Protein AF-A0A349Z6N6-F1 (afdb_monomer_lite)

Secondary structure (DSSP, 8-state):
---TT-SSS---SSSP----EEEETTEEEE--TT--TT-S-PEESS-TTTEEEEEEEEEEEEEEETTEEEEEEEEEEEEEETTEEEEEEEEEEEEEEPPPP-

Fo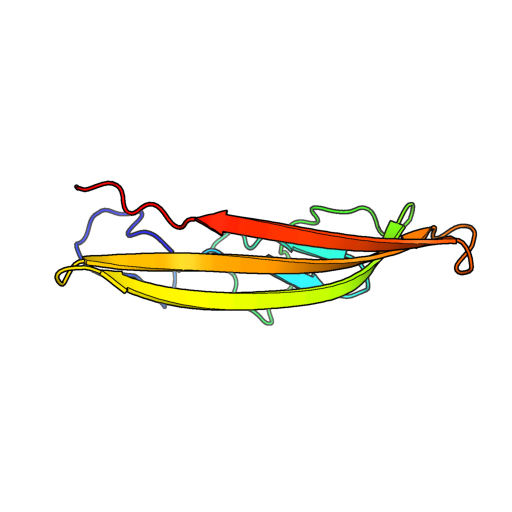ldseek 3Di:
DDPPVPPPDQDCDVVHPDWDWDQDPQFIFTDDRSDDPPDPDTHTPDDVQFKGKPDWDKDWDWDADPNDIKIKIKIWTKIAGNVDRVRIDIDIDIGTDDDDDD

pLDDT: mean 90.04, std 10.38, range [46.16, 98.38]

Structure (mmCIF, N/CA/C/O backbone):
data_AF-A0A349Z6N6-F1
#
_entry.id   AF-A0A349Z6N6-F1
#
loop_
_atom_site.group_PDB
_atom_site.id
_atom_site.type_symbol
_atom_site.label_atom_id
_atom_site.label_alt_id
_atom_site.label_comp_id
_atom_site.label_asym_id
_atom_site.label_entity_id
_atom_site.label_seq_id
_atom_site.pdbx_PDB_ins_code
_atom_site.Cartn_x
_atom_site.Cartn_y
_atom_site.Cartn_z
_atom_site.occupancy
_atom_site.B_iso_or_equiv
_atom_site.auth_seq_id
_atom_site.auth_comp_id
_atom_site.auth_asym_id
_atom_site.auth_atom_id
_atom_site.pdbx_PDB_model_num
ATOM 1 N N . SER A 1 1 ? -2.173 3.655 13.404 1.00 74.94 1 SER A N 1
ATOM 2 C CA . SER A 1 1 ? -1.387 4.420 14.383 1.00 74.94 1 SER A CA 1
ATOM 3 C C . SER A 1 1 ? -1.546 3.753 15.740 1.00 74.94 1 SER A C 1
ATOM 5 O O . SER A 1 1 ? -2.428 2.907 15.864 1.00 74.94 1 SER A O 1
ATOM 7 N N . TYR A 1 2 ? -0.691 4.061 16.707 1.00 76.31 2 TYR A N 1
ATOM 8 C CA . TYR A 1 2 ? -0.848 3.681 18.115 1.00 76.31 2 TYR A CA 1
ATOM 9 C C . TYR A 1 2 ? -0.142 4.751 18.954 1.00 76.31 2 TYR A C 1
ATOM 11 O O . TYR A 1 2 ? 0.863 5.270 18.478 1.00 76.31 2 TYR A O 1
ATOM 19 N N . ASP A 1 3 ? -0.678 5.073 20.131 1.00 80.62 3 ASP A N 1
ATOM 20 C CA . ASP A 1 3 ? -0.091 6.016 21.094 1.00 80.62 3 ASP A CA 1
ATOM 21 C C . ASP A 1 3 ? 1.215 5.426 21.641 1.00 80.62 3 ASP A C 1
ATOM 23 O O . ASP A 1 3 ? 1.235 4.625 22.567 1.00 80.62 3 ASP A O 1
ATOM 27 N N . SER A 1 4 ? 2.313 5.716 20.954 1.00 80.38 4 SER A N 1
ATOM 28 C CA . SER A 1 4 ? 3.601 5.050 21.134 1.00 80.38 4 SER A CA 1
ATOM 29 C C . SER A 1 4 ? 4.360 5.533 22.363 1.00 80.38 4 SER A C 1
ATOM 31 O O . SER A 1 4 ? 5.304 4.867 22.793 1.00 80.38 4 SER A O 1
ATOM 33 N N . ASN A 1 5 ? 3.976 6.692 22.896 1.00 84.94 5 ASN A N 1
ATOM 34 C CA . ASN A 1 5 ? 4.546 7.273 24.102 1.00 84.94 5 ASN A CA 1
ATOM 35 C C . ASN A 1 5 ? 3.605 7.169 25.320 1.00 84.94 5 ASN A C 1
ATOM 37 O O . ASN A 1 5 ? 3.966 7.663 26.391 1.00 84.94 5 ASN A O 1
ATOM 41 N N . ASP A 1 6 ? 2.455 6.504 25.156 1.00 85.25 6 ASP A N 1
ATOM 42 C CA . ASP A 1 6 ? 1.431 6.239 26.168 1.00 85.25 6 ASP A CA 1
ATOM 43 C C . ASP A 1 6 ? 0.934 7.519 26.880 1.00 85.25 6 ASP A C 1
ATOM 45 O O . ASP A 1 6 ? 0.658 7.515 28.086 1.00 85.25 6 ASP A O 1
ATOM 49 N N . ASN A 1 7 ? 0.843 8.646 26.161 1.00 88.44 7 ASN A N 1
ATOM 50 C CA . ASN A 1 7 ? 0.436 9.935 26.738 1.00 88.44 7 ASN A CA 1
ATOM 51 C C . ASN A 1 7 ? -1.090 10.179 26.709 1.00 88.44 7 ASN A C 1
ATOM 53 O O . ASN A 1 7 ? -1.572 11.205 27.201 1.00 88.44 7 ASN A O 1
ATOM 57 N N . GLY A 1 8 ? -1.855 9.240 26.151 1.00 85.75 8 GLY A N 1
ATOM 58 C CA . GLY A 1 8 ? -3.305 9.292 25.984 1.00 85.75 8 GLY A CA 1
ATOM 59 C C . GLY A 1 8 ? -3.773 10.090 24.764 1.00 85.75 8 GLY A C 1
ATOM 60 O O . GLY A 1 8 ? -4.978 10.296 24.597 1.00 85.75 8 GLY A O 1
ATOM 61 N N . THR A 1 9 ? -2.857 10.563 23.920 1.00 86.19 9 THR A N 1
ATOM 62 C CA . THR A 1 9 ? -3.123 11.391 22.741 1.00 86.19 9 THR A CA 1
ATOM 63 C C . THR A 1 9 ? -2.366 10.836 21.549 1.00 86.19 9 THR A C 1
ATOM 65 O O . THR A 1 9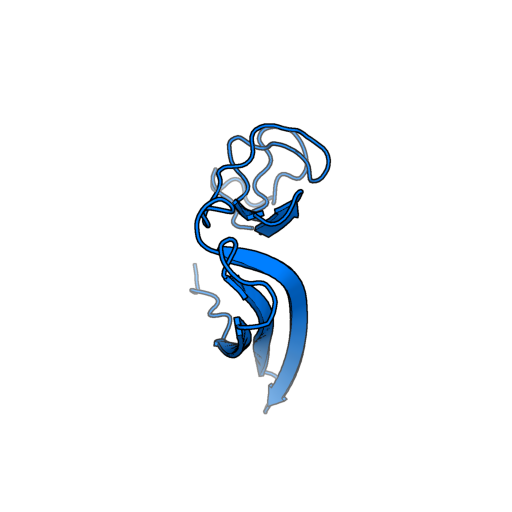 ? -1.166 10.628 21.605 1.00 86.19 9 THR A O 1
ATOM 68 N N . LEU A 1 10 ? -3.061 10.656 20.425 1.00 82.19 10 LEU A N 1
ATOM 69 C CA . LEU A 1 10 ? -2.381 10.283 19.194 1.00 82.19 10 LEU A CA 1
ATOM 70 C C . LEU A 1 10 ? -1.662 11.497 18.591 1.00 82.19 10 LEU A C 1
ATOM 72 O O . LEU A 1 10 ? -2.312 12.405 18.057 1.00 82.19 10 LEU A O 1
ATOM 76 N N . ASP A 1 11 ? -0.334 11.481 18.610 1.00 86.12 11 ASP A N 1
ATOM 77 C CA . ASP A 1 11 ? 0.482 12.580 18.111 1.00 86.12 11 ASP A CA 1
ATOM 78 C C . ASP A 1 11 ? 0.520 12.591 16.570 1.00 86.12 11 ASP A C 1
ATOM 80 O O . ASP A 1 11 ? 1.080 11.724 15.889 1.00 86.12 11 ASP A O 1
ATOM 84 N N . LEU A 1 12 ? -0.111 13.615 15.985 1.00 82.00 12 LEU A N 1
ATOM 85 C CA . LEU A 1 12 ? -0.141 13.851 14.532 1.00 82.00 12 LEU A CA 1
ATOM 86 C C . LEU A 1 12 ? 0.994 14.767 14.050 1.00 82.00 12 LEU A C 1
ATOM 88 O O . LEU A 1 12 ? 1.222 14.884 12.843 1.00 82.00 12 LEU A O 1
ATOM 92 N N . ALA A 1 13 ? 1.695 15.413 14.980 1.00 77.75 13 ALA A N 1
ATOM 93 C CA . ALA A 1 13 ? 2.889 16.220 14.746 1.00 77.75 13 ALA A CA 1
ATOM 94 C C . ALA A 1 13 ? 4.136 15.453 15.211 1.00 77.75 13 ALA A C 1
ATOM 96 O O . ALA A 1 13 ? 4.008 14.371 15.756 1.00 77.75 13 ALA A O 1
ATOM 97 N N . SER A 1 14 ? 5.342 15.973 14.967 1.00 75.81 14 SER A N 1
ATOM 98 C CA . SER A 1 14 ? 6.578 15.291 15.379 1.00 75.81 14 SER A CA 1
ATOM 99 C C . SER A 1 14 ? 6.699 15.198 16.915 1.00 75.81 14 SER A C 1
ATOM 101 O O . SER A 1 14 ? 6.660 16.253 17.550 1.00 75.81 14 SER A O 1
ATOM 103 N N . PRO A 1 15 ? 6.957 14.008 17.502 1.00 74.69 15 PRO A N 1
ATOM 104 C CA . PRO A 1 15 ? 7.085 12.705 16.842 1.00 74.69 15 PRO A CA 1
ATOM 105 C C . PRO A 1 15 ? 5.711 12.143 16.444 1.00 74.69 15 PRO A C 1
ATOM 107 O O . PRO A 1 15 ? 4.825 11.987 17.268 1.00 74.69 15 PRO A O 1
ATOM 110 N N . ASN A 1 16 ? 5.541 11.861 15.154 1.00 82.81 16 ASN A N 1
ATOM 111 C CA . ASN A 1 16 ? 4.268 11.475 14.560 1.00 82.81 16 ASN A CA 1
ATOM 112 C C . ASN A 1 16 ? 4.080 9.961 14.652 1.00 82.81 16 ASN A C 1
ATOM 114 O O . ASN A 1 16 ? 4.899 9.191 14.146 1.00 82.81 16 ASN A O 1
ATOM 118 N N . GLU A 1 17 ? 2.956 9.555 15.224 1.00 84.69 17 GLU A N 1
ATOM 119 C CA . GLU A 1 17 ? 2.661 8.174 15.621 1.00 84.69 17 GLU A CA 1
ATOM 120 C C . GLU A 1 17 ? 1.823 7.402 14.595 1.00 84.69 17 GLU A C 1
ATOM 122 O O . GLU A 1 17 ? 1.300 6.300 14.821 1.00 84.69 17 GLU A O 1
ATOM 127 N N . ASN A 1 18 ? 1.657 7.985 13.413 1.00 83.31 18 ASN A N 1
ATOM 128 C CA . ASN A 1 18 ? 0.971 7.321 12.329 1.00 83.31 18 ASN A CA 1
ATOM 129 C C . ASN A 1 18 ? 1.871 6.279 11.666 1.00 83.31 18 ASN A C 1
ATOM 131 O O . ASN A 1 18 ? 2.975 6.566 11.213 1.00 83.31 18 ASN A O 1
ATOM 135 N N . PHE A 1 19 ? 1.326 5.075 11.514 1.00 85.62 19 PHE A N 1
ATOM 136 C CA . PHE A 1 19 ? 1.838 4.069 10.588 1.00 85.62 19 PHE A CA 1
ATOM 137 C C . PHE A 1 19 ? 1.212 4.283 9.214 1.00 85.62 19 PHE A C 1
ATOM 139 O O . PHE A 1 19 ? 0.110 4.824 9.102 1.00 85.62 19 PHE A O 1
ATOM 146 N N . GLY A 1 20 ? 1.888 3.829 8.167 1.00 89.50 20 GLY A N 1
ATOM 147 C CA . GLY A 1 20 ? 1.366 3.950 6.818 1.00 89.50 20 GLY A CA 1
ATOM 148 C C . GLY A 1 20 ? 2.093 3.057 5.835 1.00 89.50 20 GLY A C 1
ATOM 149 O O . GLY A 1 20 ? 3.249 2.695 6.045 1.00 89.50 20 GLY A O 1
ATOM 150 N N . TYR A 1 21 ? 1.382 2.750 4.759 1.00 94.06 21 TYR A N 1
ATOM 151 C CA . TYR A 1 21 ? 1.920 2.147 3.553 1.00 94.06 21 TYR A CA 1
ATOM 152 C C . TYR A 1 21 ? 1.564 3.053 2.383 1.00 94.06 21 TYR A C 1
ATOM 154 O O . TYR A 1 21 ? 0.472 3.630 2.367 1.00 94.06 21 TYR A O 1
ATOM 162 N N . ARG A 1 22 ? 2.457 3.170 1.407 1.00 95.25 22 ARG A N 1
ATOM 163 C CA . ARG A 1 22 ? 2.166 3.865 0.151 1.00 95.25 22 ARG A CA 1
ATOM 164 C C . ARG A 1 22 ? 2.773 3.116 -1.022 1.00 95.25 22 ARG A C 1
ATOM 166 O O . ARG A 1 22 ? 3.603 2.236 -0.835 1.00 95.25 22 ARG A O 1
ATOM 173 N N . LEU A 1 23 ? 2.326 3.472 -2.217 1.00 96.88 23 LEU A N 1
ATOM 174 C CA . LEU A 1 23 ? 2.968 3.085 -3.463 1.00 96.88 23 LEU A CA 1
ATOM 175 C C . LEU A 1 23 ? 3.684 4.316 -4.011 1.00 96.88 23 LEU A C 1
ATOM 177 O O . LEU A 1 23 ? 3.027 5.326 -4.266 1.00 96.88 23 LEU A O 1
ATOM 181 N N . LEU A 1 24 ? 4.998 4.225 -4.186 1.00 96.44 24 LEU A N 1
ATOM 182 C CA . LEU A 1 24 ? 5.817 5.260 -4.807 1.00 96.44 24 LEU A CA 1
ATOM 183 C C . LEU A 1 24 ? 6.775 4.595 -5.795 1.00 96.44 24 LEU A C 1
ATOM 185 O O . LEU A 1 24 ? 7.376 3.576 -5.479 1.00 96.44 24 LEU A O 1
ATOM 189 N N . ASP A 1 25 ? 6.837 5.111 -7.023 1.00 95.44 25 ASP A N 1
ATOM 190 C CA . ASP A 1 25 ? 7.760 4.660 -8.077 1.00 95.44 25 ASP A CA 1
ATOM 191 C C . ASP A 1 25 ? 7.816 3.138 -8.323 1.00 95.44 25 ASP A C 1
ATOM 193 O O . ASP A 1 25 ? 8.825 2.574 -8.739 1.00 95.44 25 ASP A O 1
ATOM 197 N N . GLY A 1 26 ? 6.679 2.461 -8.139 1.00 97.19 26 GLY A N 1
ATOM 198 C CA . GLY A 1 26 ? 6.560 1.019 -8.359 1.00 97.19 26 GLY A CA 1
ATOM 199 C C . GLY A 1 26 ? 6.944 0.154 -7.158 1.00 97.19 26 GLY A C 1
ATOM 200 O O . GLY A 1 26 ? 6.955 -1.070 -7.283 1.00 97.19 26 GLY A O 1
ATOM 201 N N . THR A 1 27 ? 7.206 0.771 -6.007 1.00 97.44 27 THR A N 1
ATOM 202 C CA . THR A 1 27 ? 7.546 0.109 -4.750 1.00 97.44 27 THR A CA 1
ATOM 203 C C . THR A 1 27 ? 6.475 0.368 -3.694 1.00 97.44 27 THR A C 1
ATOM 205 O O . THR A 1 27 ? 5.993 1.490 -3.527 1.00 97.44 27 THR A O 1
ATOM 208 N N . VAL A 1 28 ? 6.082 -0.677 -2.960 1.00 97.25 28 VAL A N 1
ATOM 209 C CA . VAL A 1 28 ? 5.346 -0.486 -1.708 1.00 97.25 28 VAL A CA 1
ATOM 210 C C . VAL A 1 28 ? 6.341 -0.089 -0.636 1.00 97.25 28 VAL A C 1
ATOM 212 O O . VAL A 1 28 ? 7.282 -0.828 -0.363 1.00 97.25 28 VAL A O 1
ATOM 215 N N . GLU A 1 29 ? 6.091 1.042 0.001 1.00 97.25 29 GLU A N 1
ATOM 216 C CA . GLU A 1 29 ? 6.922 1.569 1.074 1.00 97.25 29 GLU A CA 1
ATOM 217 C C . GLU A 1 29 ? 6.154 1.554 2.397 1.00 97.25 29 GLU A C 1
ATOM 219 O O . GLU A 1 29 ? 4.933 1.754 2.424 1.00 97.25 29 GLU A O 1
ATOM 224 N N . ILE A 1 30 ? 6.872 1.362 3.503 1.00 95.00 30 ILE A N 1
ATOM 225 C CA . ILE A 1 30 ? 6.369 1.509 4.869 1.00 95.00 30 ILE A CA 1
ATOM 226 C C . ILE A 1 30 ? 6.922 2.779 5.515 1.00 95.00 30 ILE A C 1
ATOM 228 O O . ILE A 1 30 ? 8.103 3.115 5.415 1.00 95.00 30 ILE A O 1
ATOM 232 N N . ARG A 1 31 ? 6.047 3.492 6.221 1.00 91.75 31 ARG A N 1
ATOM 233 C CA . ARG A 1 31 ? 6.398 4.725 6.924 1.00 91.75 31 ARG A CA 1
ATOM 234 C C . ARG A 1 31 ? 7.377 4.468 8.071 1.00 91.75 31 ARG A C 1
ATOM 236 O O . ARG A 1 31 ? 7.158 3.577 8.891 1.00 91.75 31 ARG A O 1
ATOM 243 N N . ARG A 1 32 ? 8.400 5.322 8.188 1.00 86.25 32 ARG A N 1
ATOM 244 C CA . ARG A 1 32 ? 9.379 5.343 9.290 1.00 86.25 32 ARG A CA 1
ATOM 245 C C . ARG A 1 32 ? 9.566 6.753 9.851 1.00 86.25 32 ARG A C 1
ATOM 247 O O . ARG A 1 32 ? 9.237 7.736 9.194 1.00 86.25 32 ARG A O 1
ATOM 254 N N . ASN A 1 33 ? 10.114 6.837 11.066 1.00 80.06 33 ASN A N 1
ATOM 255 C CA . ASN A 1 33 ? 10.677 8.060 11.656 1.00 80.06 33 ASN A CA 1
ATOM 256 C C . ASN A 1 33 ? 9.760 9.292 11.613 1.00 80.06 33 ASN A C 1
ATOM 258 O O . ASN A 1 33 ? 10.222 10.391 11.329 1.00 80.06 33 ASN A O 1
ATOM 262 N N . SER A 1 34 ? 8.458 9.125 11.871 1.00 79.62 34 SER A N 1
ATOM 263 C CA . SER A 1 34 ? 7.489 10.234 11.869 1.00 79.62 34 SER A CA 1
ATOM 264 C C . SER A 1 34 ? 7.299 10.965 10.526 1.00 79.62 34 SER A C 1
ATOM 266 O O . SER A 1 34 ? 6.529 11.922 10.472 1.00 79.62 34 SER A O 1
ATOM 268 N N . LEU A 1 35 ? 7.916 10.514 9.427 1.00 83.19 35 LEU A N 1
ATOM 269 C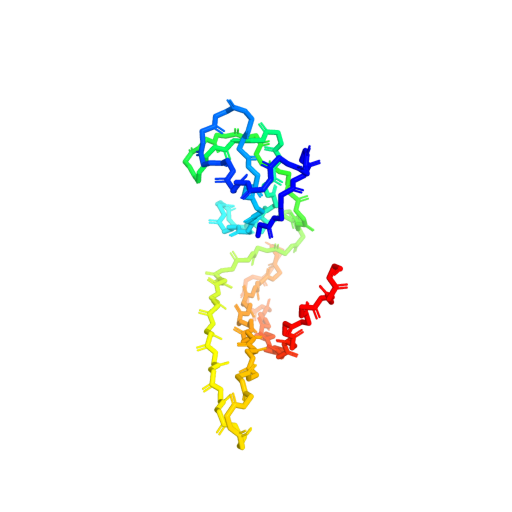 CA . LEU A 1 35 ? 7.892 11.193 8.122 1.00 83.19 35 LEU A CA 1
ATOM 270 C C . LEU A 1 35 ? 6.479 11.304 7.556 1.00 83.19 35 LEU A C 1
ATOM 272 O O . LEU A 1 35 ? 5.764 10.313 7.563 1.00 83.19 35 LEU A O 1
ATOM 276 N N . ASP A 1 36 ? 6.065 12.458 7.036 1.00 82.81 36 ASP A N 1
ATOM 277 C CA . ASP A 1 36 ? 4.728 12.595 6.444 1.00 82.81 36 ASP A CA 1
ATOM 278 C C . ASP A 1 36 ? 4.553 11.783 5.140 1.00 82.81 36 ASP A C 1
ATOM 280 O O . ASP A 1 36 ? 5.483 11.152 4.634 1.00 82.81 36 ASP A O 1
ATOM 284 N N . CYS A 1 37 ? 3.332 11.783 4.591 1.00 81.31 37 CYS A N 1
ATOM 285 C CA . CYS A 1 37 ? 2.976 11.017 3.390 1.00 81.31 37 CYS A CA 1
ATOM 286 C C . CYS A 1 37 ? 3.706 11.460 2.115 1.00 81.31 37 CYS A C 1
ATOM 288 O O . CYS A 1 37 ? 3.733 10.699 1.150 1.00 81.31 37 CYS A O 1
ATOM 290 N N . THR A 1 38 ? 4.257 12.674 2.090 1.00 84.62 38 THR A N 1
ATOM 291 C CA . THR A 1 38 ? 4.927 13.272 0.923 1.00 84.62 38 THR A CA 1
ATOM 292 C C . THR A 1 38 ? 6.444 13.277 1.046 1.00 84.62 38 THR A C 1
ATOM 294 O O . THR A 1 38 ? 7.148 13.456 0.058 1.00 84.62 38 THR A O 1
ATOM 297 N N . SER A 1 39 ? 6.949 13.052 2.253 1.00 88.12 39 SER A N 1
ATOM 298 C CA . SER A 1 39 ? 8.368 13.015 2.552 1.00 88.12 39 SER A CA 1
ATOM 299 C C . SER A 1 39 ? 9.036 11.810 1.896 1.00 88.12 39 SER A C 1
ATOM 301 O O . SER A 1 39 ? 8.475 10.713 1.827 1.00 88.12 39 SER A O 1
ATOM 303 N N . ASN A 1 40 ? 10.271 12.009 1.448 1.00 88.50 40 ASN A N 1
ATOM 304 C CA . ASN A 1 40 ? 11.154 10.918 1.049 1.00 88.50 40 ASN A CA 1
ATOM 305 C C . ASN A 1 40 ? 11.707 10.199 2.289 1.00 88.50 40 ASN A C 1
ATOM 307 O O . ASN A 1 40 ? 11.708 10.761 3.384 1.00 88.50 40 ASN A O 1
ATOM 311 N N . GLY A 1 41 ? 12.215 8.978 2.108 1.00 89.12 41 GLY A N 1
ATOM 312 C CA . GLY A 1 41 ? 12.866 8.212 3.179 1.00 89.12 41 GLY A CA 1
ATOM 313 C C . GLY A 1 41 ? 11.955 7.237 3.927 1.00 89.12 41 GLY A C 1
ATOM 314 O O . GLY A 1 41 ? 12.317 6.775 5.009 1.00 89.12 41 GLY A O 1
ATOM 315 N N . TRP A 1 42 ? 10.781 6.922 3.370 1.00 93.88 42 TRP A N 1
ATOM 316 C CA . TRP A 1 42 ? 10.067 5.705 3.756 1.00 93.88 42 TRP A CA 1
ATOM 317 C C . TRP A 1 42 ? 10.891 4.480 3.326 1.00 93.88 42 TRP A C 1
ATOM 319 O O . TRP A 1 42 ? 11.763 4.585 2.468 1.00 93.88 42 TRP A O 1
ATOM 329 N N . GLU A 1 43 ? 10.672 3.343 3.978 1.00 94.88 43 GLU A N 1
ATOM 330 C CA . GLU A 1 43 ? 11.438 2.121 3.719 1.00 94.88 43 GLU A CA 1
ATOM 331 C C . GLU A 1 43 ? 10.733 1.259 2.672 1.00 94.88 43 GLU A C 1
ATOM 333 O O . GLU A 1 43 ? 9.549 0.952 2.817 1.00 94.88 43 GLU A O 1
ATOM 338 N N . ASP A 1 44 ? 11.469 0.822 1.657 1.00 96.44 44 ASP A N 1
ATOM 339 C CA . ASP A 1 44 ? 10.978 -0.096 0.632 1.00 96.44 44 ASP A CA 1
ATOM 340 C C . ASP A 1 44 ? 10.669 -1.479 1.226 1.00 96.44 44 ASP A C 1
ATOM 342 O O . ASP A 1 44 ? 11.518 -2.115 1.849 1.00 96.44 44 ASP A O 1
ATOM 346 N N . LEU A 1 45 ? 9.454 -1.984 0.996 1.00 96.44 45 LEU A N 1
ATOM 347 C CA . LEU A 1 45 ? 9.064 -3.362 1.322 1.00 96.44 45 LEU A CA 1
ATOM 348 C C . LEU A 1 45 ? 9.140 -4.307 0.123 1.00 96.44 45 LEU A C 1
ATOM 350 O O . LEU A 1 45 ? 9.176 -5.526 0.295 1.00 96.44 45 LEU A O 1
ATOM 354 N N . THR A 1 46 ? 9.110 -3.762 -1.090 1.00 96.75 46 THR A N 1
ATOM 355 C CA . THR A 1 46 ? 9.227 -4.526 -2.334 1.00 96.75 46 THR A CA 1
ATOM 356 C C . THR A 1 46 ? 10.397 -4.021 -3.155 1.00 96.75 46 THR A C 1
ATOM 358 O O . THR A 1 46 ? 10.708 -2.840 -3.125 1.00 96.75 46 THR A O 1
ATOM 361 N N . ASP A 1 47 ? 10.991 -4.902 -3.950 1.00 97.38 47 ASP A N 1
ATOM 362 C CA . ASP A 1 47 ? 12.074 -4.549 -4.862 1.00 97.38 47 ASP A CA 1
ATOM 363 C C . ASP A 1 47 ? 11.536 -4.389 -6.292 1.00 97.38 47 ASP A C 1
ATOM 365 O O . ASP A 1 47 ? 11.191 -5.375 -6.957 1.00 97.38 47 ASP A O 1
ATOM 369 N N . SER A 1 48 ? 11.481 -3.143 -6.770 1.00 97.06 48 SER A N 1
ATOM 370 C CA . SER A 1 48 ? 11.003 -2.805 -8.115 1.00 97.06 48 SER A CA 1
ATOM 371 C C . SER A 1 48 ? 11.927 -3.287 -9.237 1.00 97.06 48 SER A C 1
ATOM 373 O O . SER A 1 48 ? 11.500 -3.346 -10.392 1.00 97.06 48 SER A O 1
ATOM 375 N N . SER A 1 49 ? 13.158 -3.715 -8.932 1.00 97.31 49 SER A N 1
ATOM 376 C CA . SER A 1 49 ? 14.027 -4.388 -9.905 1.00 97.31 49 SER A CA 1
ATOM 377 C C . SER A 1 49 ? 13.576 -5.823 -10.207 1.00 97.31 49 SER A C 1
ATOM 379 O O . SER A 1 49 ? 13.894 -6.354 -11.273 1.00 97.31 49 SER A O 1
ATOM 381 N N . VAL A 1 50 ? 12.784 -6.433 -9.314 1.00 97.50 50 VAL A N 1
ATOM 382 C CA . VAL A 1 50 ? 12.232 -7.787 -9.475 1.00 97.50 50 VAL A CA 1
ATOM 383 C C . VAL A 1 50 ? 10.756 -7.732 -9.862 1.00 97.50 50 VAL A C 1
ATOM 385 O O . VAL A 1 50 ? 10.362 -8.318 -10.873 1.00 97.50 50 VAL A O 1
ATOM 388 N N . VAL A 1 51 ? 9.934 -7.038 -9.071 1.00 97.31 51 VAL A N 1
ATOM 389 C CA . VAL A 1 51 ? 8.494 -6.883 -9.313 1.00 97.31 51 VAL A CA 1
ATOM 390 C C . VAL A 1 51 ? 8.118 -5.423 -9.161 1.00 97.31 51 VAL A C 1
ATOM 392 O O . VAL A 1 51 ? 8.218 -4.857 -8.075 1.00 97.31 51 VAL A O 1
ATOM 395 N N . LYS A 1 52 ? 7.591 -4.836 -10.230 1.00 98.31 52 LYS A N 1
ATOM 396 C CA . LYS A 1 52 ? 7.029 -3.494 -10.192 1.00 98.31 52 LYS A CA 1
ATOM 397 C C . LYS A 1 52 ? 5.579 -3.561 -9.731 1.00 98.31 52 LYS A C 1
ATOM 399 O O . LYS A 1 52 ? 4.734 -4.178 -10.382 1.00 98.31 52 LYS A O 1
ATOM 404 N N . VAL A 1 53 ? 5.271 -2.919 -8.611 1.00 98.38 53 VAL A N 1
ATOM 405 C CA . VAL A 1 53 ? 3.898 -2.784 -8.120 1.00 98.38 53 VAL A CA 1
ATOM 406 C C . VAL A 1 53 ? 3.193 -1.690 -8.915 1.00 98.38 53 VAL A C 1
ATOM 408 O O . VAL A 1 53 ? 3.633 -0.548 -8.967 1.00 98.38 53 VAL A O 1
ATOM 411 N N . THR A 1 54 ? 2.082 -2.036 -9.555 1.00 98.25 54 THR A N 1
ATOM 412 C CA . THR A 1 54 ? 1.343 -1.133 -10.449 1.00 98.25 54 THR A CA 1
ATOM 413 C C . THR A 1 54 ? 0.102 -0.544 -9.793 1.00 98.25 54 THR A C 1
ATOM 415 O O . THR A 1 54 ? -0.391 0.499 -10.215 1.00 98.25 54 THR A O 1
ATOM 418 N N . SER A 1 55 ? -0.410 -1.185 -8.742 1.00 98.19 55 SER A N 1
ATOM 419 C CA . SER A 1 55 ? -1.538 -0.670 -7.975 1.00 98.19 55 SER A CA 1
ATOM 420 C C . SER A 1 55 ? -1.513 -1.198 -6.549 1.00 98.19 55 SER A C 1
ATOM 422 O O . SER A 1 55 ? -1.326 -2.394 -6.324 1.00 98.19 55 SER A O 1
ATOM 424 N N . LEU A 1 56 ? -1.761 -0.303 -5.597 1.00 97.88 56 LEU A N 1
ATOM 425 C CA . LEU A 1 56 ? -2.027 -0.621 -4.202 1.00 97.88 56 LEU A CA 1
ATOM 426 C C . LEU A 1 56 ? -3.286 0.135 -3.781 1.00 97.88 56 LEU A C 1
ATOM 428 O O . LEU A 1 56 ? -3.347 1.359 -3.894 1.00 97.88 56 LEU A O 1
ATOM 432 N N . ARG A 1 57 ? -4.293 -0.583 -3.282 1.00 97.50 57 ARG A N 1
ATOM 433 C CA . ARG A 1 57 ? -5.533 0.021 -2.787 1.00 97.50 57 ARG A CA 1
ATOM 434 C C . ARG A 1 57 ? -6.010 -0.675 -1.526 1.00 97.50 57 ARG A C 1
ATOM 436 O O . ARG A 1 57 ? -6.003 -1.899 -1.433 1.00 97.50 57 ARG A O 1
ATOM 443 N N . PHE A 1 58 ? -6.515 0.125 -0.598 1.00 96.12 58 PHE A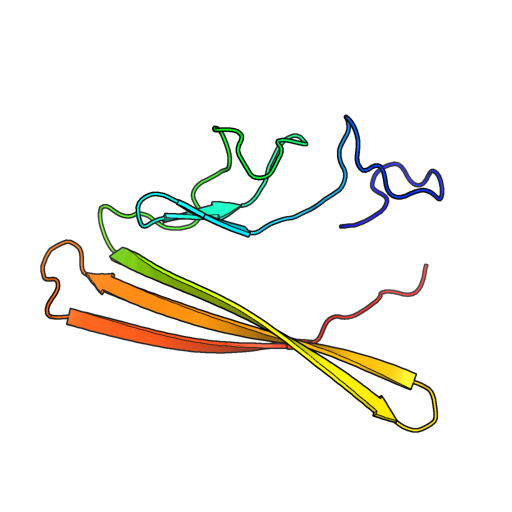 N 1
ATOM 444 C CA . PHE A 1 58 ? -7.145 -0.340 0.628 1.00 96.12 58 PHE A CA 1
ATOM 445 C C . PHE A 1 58 ? -8.639 -0.019 0.584 1.00 96.12 58 PHE A C 1
ATOM 447 O O . PHE A 1 58 ? -9.030 1.080 0.192 1.00 96.12 58 PHE A O 1
ATOM 454 N N . ALA A 1 59 ? -9.477 -0.975 0.974 1.00 96.88 59 ALA A N 1
ATOM 455 C CA . ALA A 1 59 ? -10.901 -0.759 1.198 1.00 96.88 59 ALA A CA 1
ATOM 456 C C . ALA A 1 59 ? -11.239 -1.139 2.638 1.00 96.88 59 ALA A C 1
ATOM 458 O O . ALA A 1 59 ? -11.112 -2.303 3.024 1.00 96.88 59 ALA A O 1
ATOM 459 N N . VAL A 1 60 ? -11.641 -0.148 3.430 1.00 95.56 60 VAL A N 1
ATOM 460 C CA . VAL A 1 60 ? -12.080 -0.360 4.810 1.00 95.56 60 VAL A CA 1
ATOM 461 C C . VAL A 1 60 ? -13.530 -0.823 4.789 1.00 95.56 60 VAL A C 1
ATOM 463 O O . VAL A 1 60 ? -14.378 -0.183 4.173 1.00 95.56 60 VAL A O 1
ATOM 466 N N . ASN A 1 61 ? -13.808 -1.926 5.474 1.00 95.12 61 ASN A N 1
ATOM 467 C CA . ASN A 1 61 ? -15.150 -2.453 5.662 1.00 95.12 61 ASN A CA 1
ATOM 468 C C . ASN A 1 61 ? -15.441 -2.534 7.157 1.00 95.12 61 ASN A C 1
ATOM 470 O O . ASN A 1 61 ? -14.692 -3.166 7.906 1.00 95.12 61 ASN A O 1
ATOM 474 N N . GLN A 1 62 ? -16.541 -1.919 7.578 1.00 94.94 62 GLN A N 1
ATOM 475 C CA . GLN A 1 62 ? -17.004 -1.947 8.960 1.00 94.94 62 GLN A CA 1
ATOM 476 C C . GLN A 1 62 ? -18.366 -2.619 9.032 1.00 94.94 62 GLN A C 1
ATOM 478 O O . GLN A 1 62 ? -19.250 -2.355 8.219 1.00 94.94 62 GLN A O 1
ATOM 483 N N . THR A 1 63 ? -18.529 -3.495 10.015 1.00 92.56 63 THR A N 1
ATOM 484 C CA . THR A 1 63 ? -19.801 -4.156 10.304 1.00 92.56 63 THR A CA 1
ATOM 485 C C . THR A 1 63 ? -20.111 -3.996 11.780 1.00 92.56 63 THR A C 1
ATOM 487 O O . THR A 1 63 ? -19.209 -4.060 12.612 1.00 92.56 63 THR A O 1
ATOM 490 N N . VAL A 1 64 ? -21.381 -3.767 12.104 1.00 92.44 64 VAL A N 1
ATOM 491 C CA . VAL A 1 64 ? -21.846 -3.663 13.488 1.00 92.44 64 VAL A CA 1
ATOM 492 C C . VAL A 1 64 ? -22.749 -4.853 13.767 1.00 92.44 64 VAL A C 1
ATOM 494 O O . VAL A 1 64 ? -23.755 -5.042 13.084 1.00 92.44 64 VAL A O 1
ATOM 497 N N . GLN A 1 65 ? -22.396 -5.658 14.764 1.00 89.31 65 GLN A N 1
ATOM 498 C CA . GLN A 1 65 ? -23.228 -6.760 15.243 1.00 89.31 65 GLN A CA 1
ATOM 499 C C . GLN A 1 65 ? -23.424 -6.613 16.746 1.00 89.31 65 GLN A C 1
ATOM 501 O O . GLN A 1 65 ? -22.456 -6.520 17.491 1.00 89.31 65 GLN A O 1
ATOM 506 N N . GLN A 1 66 ? -24.686 -6.554 17.185 1.00 90.44 66 GLN A N 1
ATOM 507 C CA . GLN A 1 66 ? -25.050 -6.398 18.603 1.00 90.44 66 GLN A CA 1
ATOM 508 C C . GLN A 1 66 ? -24.356 -5.202 19.292 1.00 90.44 66 GLN A C 1
ATOM 510 O O . GLN A 1 66 ? -24.011 -5.262 20.465 1.00 90.44 66 GLN A 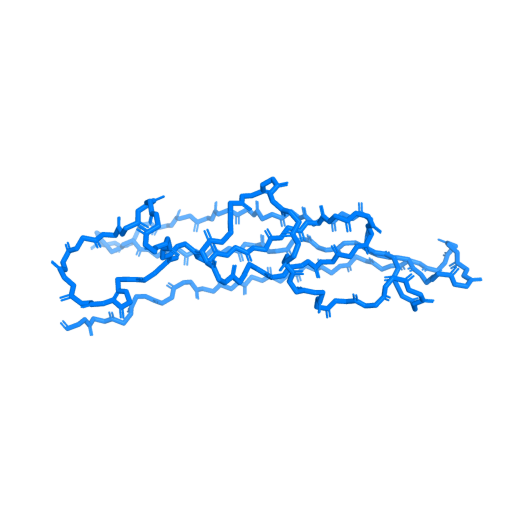O 1
ATOM 515 N N . GLY A 1 67 ? -24.135 -4.108 18.553 1.00 88.00 67 GLY A N 1
ATOM 516 C CA . GLY A 1 67 ? -23.464 -2.907 19.065 1.00 88.00 67 GLY A CA 1
ATOM 517 C C . GLY A 1 67 ? -21.932 -2.969 19.073 1.00 88.00 67 GLY A C 1
ATOM 518 O O . GLY A 1 67 ? -21.300 -1.973 19.407 1.00 88.00 67 GLY A O 1
ATOM 519 N N . ILE A 1 68 ? -21.326 -4.087 18.662 1.00 86.69 68 ILE A N 1
ATOM 520 C CA . ILE A 1 68 ? -19.873 -4.233 18.532 1.00 86.69 68 ILE A CA 1
ATOM 521 C C . ILE A 1 68 ? -19.467 -3.943 17.085 1.00 86.69 68 ILE A C 1
ATOM 523 O O . ILE A 1 68 ? -19.956 -4.588 16.152 1.00 86.69 68 ILE A O 1
ATOM 527 N N . THR A 1 69 ? -18.555 -2.988 16.895 1.00 90.06 69 THR A N 1
ATOM 528 C CA . THR A 1 69 ? -17.988 -2.657 15.581 1.00 90.06 69 THR A CA 1
ATOM 529 C C . THR A 1 69 ? -16.802 -3.565 15.270 1.00 90.06 69 THR A C 1
ATOM 531 O O . THR A 1 69 ? -15.785 -3.531 15.957 1.00 90.06 69 THR A O 1
ATOM 534 N N . SER A 1 70 ? -16.894 -4.330 14.186 1.00 91.31 70 SER A N 1
ATOM 535 C CA . SER A 1 70 ? -15.767 -5.048 13.593 1.00 91.31 70 SER A CA 1
ATOM 536 C C . SER A 1 70 ? -15.263 -4.297 12.365 1.00 91.31 70 SER A C 1
ATOM 538 O O . SER A 1 70 ? -16.045 -3.963 11.471 1.00 91.31 70 SER A O 1
ATOM 540 N N . THR A 1 71 ? -13.955 -4.039 12.313 1.00 93.81 71 THR A N 1
ATOM 541 C CA . THR A 1 71 ? -13.294 -3.399 11.169 1.00 93.81 71 THR A CA 1
ATOM 542 C C . THR A 1 71 ? -12.399 -4.409 10.461 1.00 93.81 71 THR A C 1
ATOM 544 O O . THR A 1 71 ? -11.604 -5.108 11.087 1.00 93.81 71 THR A O 1
ATOM 547 N N . SER A 1 72 ? -12.489 -4.462 9.137 1.00 95.44 72 SER A N 1
ATOM 548 C CA . SER A 1 72 ? -11.561 -5.197 8.282 1.00 95.44 72 SER A CA 1
ATOM 549 C C . SER A 1 72 ? -11.066 -4.306 7.151 1.00 95.44 72 SER A C 1
ATOM 551 O O . SER A 1 72 ? -11.724 -3.342 6.759 1.00 95.44 72 SER A O 1
ATOM 553 N N . VAL A 1 73 ? -9.896 -4.629 6.618 1.00 95.81 73 VAL A N 1
ATOM 554 C CA . VAL A 1 73 ? -9.310 -3.945 5.470 1.00 95.81 73 VAL A CA 1
ATOM 555 C C . VAL A 1 73 ? -9.085 -4.974 4.379 1.00 95.81 73 VAL A C 1
ATOM 557 O O . VAL A 1 73 ? -8.369 -5.954 4.574 1.00 95.81 73 VAL A O 1
ATOM 560 N N . THR A 1 74 ? -9.705 -4.760 3.221 1.00 97.56 74 THR A N 1
ATOM 561 C CA . THR A 1 74 ? -9.340 -5.484 2.004 1.00 97.56 74 THR A CA 1
ATOM 562 C C . THR A 1 74 ? -8.173 -4.770 1.342 1.00 97.56 74 THR A C 1
ATOM 564 O O . THR A 1 74 ? -8.263 -3.578 1.043 1.00 97.56 74 THR A O 1
ATOM 567 N N . VAL A 1 75 ? -7.089 -5.500 1.109 1.00 97.12 75 VAL A N 1
ATOM 568 C CA . VAL A 1 75 ? -5.902 -5.024 0.402 1.00 97.12 75 VAL A CA 1
ATOM 569 C C . VAL A 1 75 ? -5.944 -5.577 -1.013 1.00 97.12 75 VAL A C 1
ATOM 571 O O . VAL A 1 75 ? -6.044 -6.789 -1.199 1.00 97.12 75 VAL A O 1
ATOM 574 N N . PHE A 1 76 ? -5.862 -4.687 -1.994 1.00 98.25 76 PHE A N 1
ATOM 575 C CA . PHE A 1 76 ? -5.715 -5.015 -3.406 1.00 98.25 76 PHE A CA 1
ATOM 576 C C . PHE A 1 76 ? -4.311 -4.609 -3.839 1.00 98.25 76 PHE A C 1
ATOM 578 O O . PHE A 1 76 ? -3.933 -3.446 -3.684 1.00 98.25 76 PHE A O 1
ATOM 585 N N . LEU A 1 77 ? -3.557 -5.557 -4.383 1.00 98.00 77 LEU A N 1
ATOM 586 C CA . LEU A 1 77 ? -2.199 -5.351 -4.868 1.00 98.00 77 LEU A CA 1
ATOM 587 C C . LEU A 1 77 ? -2.091 -5.913 -6.282 1.00 98.00 77 LEU A C 1
ATOM 589 O O . LEU A 1 77 ? -2.466 -7.057 -6.524 1.00 98.00 77 LEU A O 1
ATOM 593 N N . SER A 1 78 ? -1.582 -5.121 -7.215 1.00 98.38 78 SER A N 1
ATOM 594 C CA . SER A 1 78 ? -1.254 -5.578 -8.567 1.00 98.38 78 SER A CA 1
ATOM 595 C C . SER A 1 78 ? 0.214 -5.323 -8.845 1.00 98.38 78 SER A C 1
ATOM 597 O O . SER A 1 78 ? 0.746 -4.289 -8.440 1.00 98.38 78 SER A O 1
ATOM 599 N N . GLY A 1 79 ? 0.861 -6.251 -9.537 1.00 98.00 79 GLY A N 1
ATOM 600 C CA . G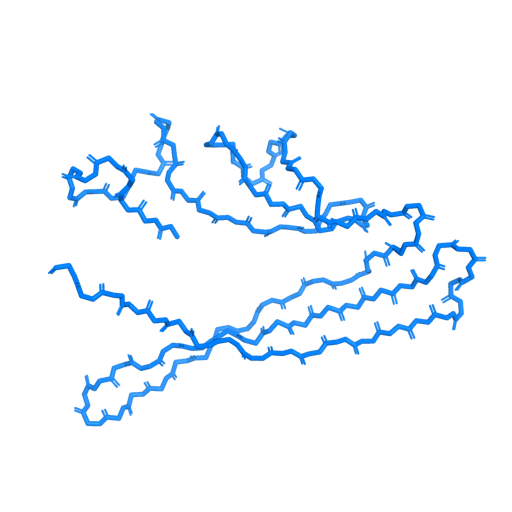LY A 1 79 ? 2.249 -6.094 -9.939 1.00 98.00 79 GLY A CA 1
ATOM 601 C C . GLY A 1 79 ? 2.597 -6.914 -11.167 1.00 98.00 79 GLY A C 1
ATOM 602 O O . GLY A 1 79 ? 1.879 -7.844 -11.546 1.00 98.00 79 GLY A O 1
ATOM 603 N N . GLU A 1 80 ? 3.714 -6.552 -11.772 1.00 98.31 80 GLU A N 1
ATOM 604 C CA . GLU A 1 80 ? 4.272 -7.170 -12.969 1.00 98.31 80 GLU A CA 1
ATOM 605 C C . GLU A 1 80 ? 5.749 -7.503 -12.755 1.00 98.31 80 GLU A C 1
ATOM 607 O O . GLU A 1 80 ? 6.445 -6.838 -11.985 1.00 98.31 80 GLU A O 1
ATOM 612 N N . LEU A 1 81 ? 6.228 -8.564 -13.402 1.00 98.06 81 LEU A N 1
ATOM 613 C CA . LEU A 1 81 ? 7.642 -8.916 -13.358 1.00 98.06 81 LEU A CA 1
ATOM 614 C C . LEU A 1 81 ? 8.440 -7.856 -14.122 1.00 98.06 81 LEU A C 1
ATOM 616 O O . LEU A 1 81 ? 8.203 -7.649 -15.309 1.00 98.06 81 LEU A O 1
ATOM 620 N N . SER A 1 82 ? 9.442 -7.245 -13.493 1.00 97.31 82 SER A N 1
ATOM 621 C CA . SER A 1 82 ? 10.197 -6.145 -14.115 1.00 97.31 82 SER A CA 1
ATOM 622 C C . SER A 1 82 ? 10.957 -6.579 -15.375 1.00 97.31 82 SER A C 1
ATOM 624 O O . SER A 1 82 ? 11.165 -5.784 -16.286 1.00 97.31 82 SER A O 1
ATOM 626 N N . ALA A 1 83 ? 11.323 -7.862 -15.469 1.00 97.62 83 ALA A N 1
ATOM 627 C CA . ALA A 1 83 ? 11.946 -8.442 -16.659 1.00 97.62 83 ALA A CA 1
ATOM 628 C C . ALA A 1 83 ? 10.957 -8.739 -17.811 1.00 97.62 83 ALA A C 1
ATOM 630 O O . ALA A 1 83 ? 11.396 -8.967 -18.938 1.00 97.62 83 ALA A O 1
ATOM 631 N N . ASN A 1 84 ? 9.645 -8.800 -17.543 1.00 97.25 84 ASN A N 1
ATOM 632 C CA . ASN A 1 84 ? 8.603 -9.068 -18.539 1.00 97.25 84 ASN A CA 1
ATOM 633 C C . ASN A 1 84 ? 7.226 -8.603 -18.031 1.00 97.25 84 ASN A C 1
ATOM 635 O O . ASN A 1 84 ? 6.537 -9.342 -17.323 1.00 97.25 84 ASN A O 1
ATOM 639 N N . ASP A 1 85 ? 6.807 -7.417 -18.464 1.00 94.25 85 ASP A N 1
ATOM 640 C CA . ASP A 1 85 ? 5.543 -6.767 -18.085 1.00 94.25 85 ASP A CA 1
ATOM 641 C C . ASP A 1 85 ? 4.277 -7.550 -18.489 1.00 94.25 85 ASP A C 1
ATOM 643 O O . ASP A 1 85 ? 3.204 -7.371 -17.914 1.00 94.25 85 ASP A O 1
ATOM 647 N N . LYS A 1 86 ? 4.392 -8.506 -19.419 1.00 97.06 86 LYS A N 1
ATOM 648 C CA . LYS A 1 86 ? 3.288 -9.409 -19.782 1.00 97.06 86 LYS A CA 1
ATOM 649 C C . LYS A 1 86 ? 2.985 -10.433 -18.690 1.00 97.06 86 LYS A C 1
ATOM 651 O O . LYS A 1 86 ? 1.925 -11.059 -18.722 1.00 97.06 86 LYS A O 1
ATOM 656 N N . LEU A 1 87 ? 3.909 -10.641 -17.750 1.00 97.44 87 LEU A N 1
ATOM 657 C CA . LEU A 1 87 ? 3.711 -11.499 -16.589 1.00 97.44 87 LEU A CA 1
ATOM 658 C C . LEU A 1 87 ? 3.273 -10.649 -15.401 1.00 97.44 87 LEU A C 1
ATOM 660 O O . LEU A 1 87 ? 4.095 -10.063 -14.700 1.00 97.44 87 LEU A O 1
ATOM 664 N N . SER A 1 88 ? 1.967 -10.632 -15.151 1.00 97.38 88 SER A N 1
ATOM 665 C CA . SER A 1 88 ? 1.361 -9.877 -14.059 1.00 97.38 88 SER A CA 1
ATOM 666 C C . SER A 1 88 ? 0.553 -10.759 -13.113 1.00 97.38 88 SER A C 1
ATOM 668 O O . SER A 1 88 ? 0.139 -11.876 -13.443 1.00 97.38 88 SER A O 1
ATOM 670 N N . LYS A 1 89 ? 0.352 -10.260 -11.892 1.00 97.19 89 LYS A N 1
ATOM 671 C CA . LYS A 1 89 ? -0.516 -10.869 -10.884 1.00 97.19 89 LYS A CA 1
ATOM 672 C C . LYS A 1 89 ? -1.312 -9.809 -10.145 1.00 97.19 89 LYS A C 1
ATOM 674 O O . LYS A 1 89 ? -0.823 -8.718 -9.859 1.00 97.19 89 LYS A O 1
ATOM 679 N N . VAL A 1 90 ? -2.524 -10.201 -9.772 1.00 96.56 90 VAL A N 1
ATOM 680 C CA . VAL A 1 90 ? -3.371 -9.473 -8.832 1.00 96.56 90 VAL A CA 1
ATOM 681 C C . VAL A 1 90 ? -3.513 -10.323 -7.580 1.00 96.56 90 VAL A C 1
ATOM 683 O O . VAL A 1 90 ? -3.786 -11.522 -7.658 1.00 96.56 90 VAL A O 1
ATOM 686 N N . TYR A 1 91 ? -3.321 -9.696 -6.430 1.00 95.56 91 TYR A N 1
ATOM 687 C CA . TYR A 1 91 ? -3.514 -10.286 -5.121 1.00 95.56 91 TYR A CA 1
ATOM 688 C C . TYR A 1 91 ? -4.568 -9.494 -4.354 1.00 95.56 91 TYR A C 1
ATOM 690 O O . TYR A 1 91 ? -4.575 -8.261 -4.354 1.00 95.56 91 TYR A O 1
ATOM 698 N N . GLN A 1 92 ? -5.458 -10.221 -3.689 1.00 97.81 92 GLN A N 1
ATOM 699 C CA . GLN A 1 92 ? -6.465 -9.659 -2.809 1.00 97.81 92 GLN A CA 1
ATOM 700 C C . GLN A 1 92 ? -6.450 -10.434 -1.497 1.00 97.81 92 GLN A C 1
ATOM 702 O O . GLN A 1 92 ? -6.502 -11.662 -1.497 1.00 97.81 92 GLN A O 1
ATOM 707 N N . THR A 1 93 ? -6.412 -9.713 -0.382 1.00 97.19 93 THR A N 1
ATOM 708 C CA . THR A 1 93 ? -6.525 -10.310 0.952 1.00 97.19 93 THR A CA 1
ATOM 709 C C . THR A 1 93 ? -7.362 -9.436 1.872 1.00 97.19 93 THR A C 1
ATOM 711 O O . THR A 1 93 ? -7.513 -8.238 1.632 1.00 97.19 93 THR A O 1
ATOM 714 N N . VAL A 1 94 ? -7.922 -10.035 2.919 1.00 96.81 94 VAL A N 1
ATOM 715 C CA . VAL A 1 94 ? -8.708 -9.344 3.942 1.00 96.81 94 VAL A CA 1
ATOM 716 C C . VAL A 1 94 ? -8.028 -9.538 5.286 1.00 96.81 94 VAL A C 1
ATOM 718 O O . VAL A 1 94 ? -7.775 -10.666 5.705 1.00 96.81 94 VAL A O 1
ATOM 721 N N . VAL A 1 95 ? -7.761 -8.431 5.971 1.00 94.00 95 VAL A N 1
ATOM 722 C CA . VAL A 1 95 ? -7.173 -8.419 7.311 1.00 94.00 95 VAL A CA 1
ATOM 723 C C . VAL A 1 95 ? -8.191 -7.840 8.284 1.00 94.00 95 VAL A C 1
ATOM 725 O O . VAL A 1 95 ? -8.766 -6.784 8.030 1.00 94.00 95 VAL A O 1
ATOM 728 N N . VAL A 1 96 ? -8.426 -8.525 9.402 1.00 92.69 96 VAL A N 1
ATOM 729 C CA . VAL A 1 96 ? -9.274 -8.016 10.488 1.00 92.69 96 VAL A CA 1
ATOM 730 C C . VAL A 1 96 ? -8.432 -7.130 11.397 1.00 92.69 96 VAL A C 1
ATOM 732 O O . VAL A 1 96 ? -7.359 -7.538 11.840 1.00 92.69 96 VAL A O 1
ATOM 735 N N . VAL A 1 97 ? -8.925 -5.930 11.693 1.00 88.81 97 VAL A N 1
ATOM 736 C CA . VAL A 1 97 ? -8.290 -5.017 12.643 1.00 88.81 97 VAL A CA 1
ATOM 737 C C . VAL A 1 97 ? -8.686 -5.459 14.045 1.00 88.81 97 VAL A C 1
ATOM 739 O O . VAL A 1 97 ? -9.860 -5.406 14.412 1.00 88.81 97 VAL A O 1
ATOM 742 N N . ARG A 1 98 ? -7.711 -5.931 14.823 1.00 78.75 98 ARG A N 1
ATOM 743 C CA . ARG A 1 98 ? -7.906 -6.236 16.241 1.00 78.75 98 ARG A CA 1
ATOM 744 C C . ARG A 1 98 ? -7.501 -5.011 17.046 1.00 78.75 98 ARG A C 1
ATOM 746 O O . ARG A 1 98 ? -6.354 -4.589 16.948 1.00 78.75 98 ARG A O 1
ATOM 753 N N . ASN A 1 99 ? -8.424 -4.476 17.837 1.00 59.47 99 ASN A N 1
ATOM 754 C CA . ASN A 1 99 ? -8.050 -3.613 18.948 1.00 59.47 99 ASN A CA 1
ATOM 755 C C . ASN A 1 99 ? -7.669 -4.540 20.104 1.00 59.47 99 ASN A C 1
ATOM 757 O O . ASN A 1 99 ? -8.482 -5.371 20.508 1.00 59.47 99 ASN A O 1
ATOM 761 N N . HIS A 1 100 ? -6.429 -4.462 20.575 1.00 50.97 100 HIS A N 1
ATOM 762 C CA . HIS A 1 100 ? -6.091 -5.034 21.872 1.00 50.97 100 HIS A CA 1
ATOM 763 C C . HIS A 1 100 ? -6.667 -4.080 22.918 1.00 50.97 100 HIS A C 1
ATOM 765 O O . HIS A 1 100 ? -6.419 -2.879 22.829 1.00 50.97 100 HIS A O 1
ATOM 771 N N . GLU A 1 101 ? -7.483 -4.579 23.845 1.00 47.06 101 GLU A N 1
ATOM 772 C CA . GLU A 1 101 ? -7.906 -3.757 24.980 1.00 47.06 101 GLU A CA 1
ATOM 773 C C . GLU A 1 101 ? -6.670 -3.445 25.832 1.00 47.06 101 GLU A C 1
ATOM 775 O O . GLU A 1 101 ? -5.879 -4.344 26.129 1.00 47.06 101 GLU A O 1
ATOM 780 N N . SER A 1 102 ? -6.456 -2.162 26.117 1.00 46.16 102 SER A N 1
ATOM 781 C CA . SER A 1 102 ? -5.455 -1.659 27.063 1.00 46.16 102 SER A CA 1
ATOM 782 C C . SER A 1 102 ? -5.919 -1.864 28.497 1.00 46.16 102 SER A C 1
ATOM 784 O O . SER A 1 102 ? -7.089 -1.489 28.753 1.00 46.16 102 SER A O 1
#

Sequence (102 aa):
SYDSNDNGTLDLASPNENFGYRLLDGTVEIRRNSLDCTSNGWEDLTDSSVVKVTSLRFAVNQTVQQGITSTSVTVFLSGELSANDKLSKVYQTVVVVRNHES

Radius of gyration: 16.74 Å; chains: 1; bounding box: 39×28×47 Å